Protein AF-A0A1L0BST0-F1 (afdb_monomer_lite)

Organism: NCBI:txid45354

InterPro domains:
  IPR001841 Zinc finger, RING-type [PF13639] (68-120)
  IPR001841 Zinc finger, RING-type [PS50089] (69-120)
  IPR013083 Zinc finger, RING/FYVE/PHD-type [G3DSA:3.30.40.10] (34-126)
  IPR051834 RING finger E3 ubiquitin-protein ligase [PTHR45931] (41-125)

Radius of gyration: 24.56 Å; chains: 1; bounding box: 51×42×92 Å

Sequence (153 aa):
MDGQSITGREIFNRALLLLRGDEGSEEVRELLAHLESLDPTAAEGGVSDEFLESLERVDVSSLPANADCAICTNKFVDNEYPLLVKLPCHVQVSLKKAHVFDMDCIAPWLKMHPTCPMCRFNVNEAEKIRLQKLQEELGLSDDEAEEGWDVYG

pLDDT: mean 80.15, std 13.09, range [41.66, 95.0]

Secondary structure (DSSP, 8-state):
-------HHHHHHHHHHHHTSTTS-HHHHHHHHHHHHS-TT----PPPHHHHHHSEEE-GGGS-TT-B-TTT--BGGG-SS--EEEESGGGSTT----EEEEHHHHHHHHHH-SB-TTT--BGGGHHHHHHHHHHHHTT--TTSTTSSSGGG-

Foldseek 3Di:
DDPDDDDPVNVVVVVVVVCCDPPHDPVSVVVVVVVVVPDPLPQPDQDDPVVLVVFDWDDPVVDDQQDAAPQPRHGQVVDPDFTKGWQLPCLDPVDNDTDMHGSVRCNVVSRRACADPPPRDRSVCSVVSVVVVVCVVVVDDPPPPPPPPPPPD

Structure (mmCIF, N/CA/C/O backbone):
data_AF-A0A1L0BST0-F1
#
_entry.id   AF-A0A1L0BST0-F1
#
loop_
_atom_site.group_PDB
_atom_site.id
_atom_site.type_symbol
_atom_site.label_atom_id
_atom_site.label_alt_id
_atom_site.label_comp_id
_atom_site.label_asym_id
_atom_site.label_entity_id
_atom_site.label_seq_id
_atom_site.pdbx_PDB_ins_code
_atom_site.Cartn_x
_atom_site.Cartn_y
_atom_site.Cartn_z
_atom_site.occupancy
_atom_site.B_iso_or_equiv
_atom_site.auth_seq_id
_atom_site.auth_comp_id
_atom_site.auth_asym_id
_atom_site.auth_atom_id
_atom_site.pdbx_PDB_model_num
ATOM 1 N N . MET A 1 1 ? 19.063 11.588 -43.368 1.00 41.66 1 MET A N 1
ATOM 2 C CA . MET A 1 1 ? 19.703 12.406 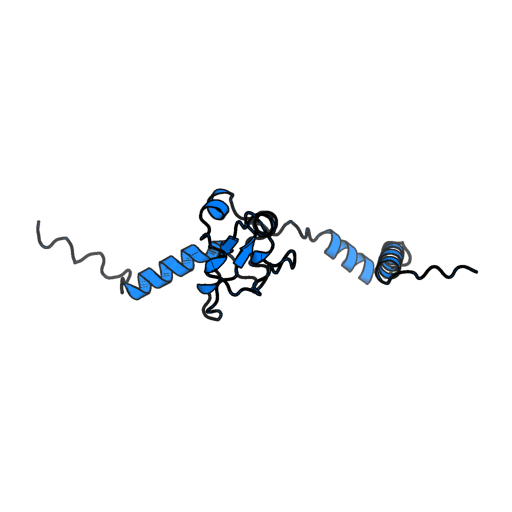-42.316 1.00 41.66 1 MET A CA 1
ATOM 3 C C . MET A 1 1 ? 18.868 12.164 -41.085 1.00 41.66 1 MET A C 1
ATOM 5 O O . MET A 1 1 ? 17.789 12.730 -40.970 1.00 41.66 1 MET A O 1
ATOM 9 N N . ASP A 1 2 ? 19.292 11.203 -40.276 1.00 44.47 2 ASP A N 1
ATOM 10 C CA . ASP A 1 2 ? 18.435 10.595 -39.265 1.00 44.47 2 ASP A CA 1
ATOM 11 C C . ASP A 1 2 ? 18.515 11.433 -37.990 1.00 44.47 2 ASP A C 1
ATOM 13 O O . ASP A 1 2 ? 19.518 11.431 -37.280 1.00 44.47 2 ASP A O 1
ATOM 17 N N . GLY A 1 3 ? 17.476 12.233 -37.751 1.00 54.50 3 GLY A N 1
ATOM 18 C CA . GLY A 1 3 ? 17.338 13.029 -36.539 1.00 54.50 3 GLY A CA 1
ATOM 19 C C . GLY A 1 3 ? 16.961 12.125 -35.374 1.00 54.50 3 GLY A C 1
ATOM 20 O O . GLY A 1 3 ? 15.783 11.839 -35.175 1.00 54.50 3 GLY A O 1
ATOM 21 N N . GLN A 1 4 ? 17.948 11.660 -34.610 1.00 62.16 4 GLN A N 1
ATOM 22 C CA . GLN A 1 4 ? 17.688 10.977 -33.345 1.00 62.16 4 GLN A CA 1
ATOM 23 C C . GLN A 1 4 ? 17.035 11.963 -32.372 1.00 62.16 4 GLN A C 1
ATOM 25 O O . GLN A 1 4 ? 17.661 12.921 -31.918 1.00 62.16 4 GLN A O 1
ATOM 30 N N . SER A 1 5 ? 15.754 11.741 -32.075 1.00 61.44 5 SER A N 1
ATOM 31 C CA . SER A 1 5 ? 15.022 12.488 -31.057 1.00 61.44 5 SER A CA 1
ATOM 32 C C . SER A 1 5 ? 15.579 12.123 -29.683 1.00 61.44 5 SER A C 1
ATOM 34 O O . SER A 1 5 ? 15.283 11.052 -29.154 1.00 61.44 5 SER A O 1
ATOM 36 N N . ILE A 1 6 ? 16.405 13.000 -29.121 1.00 68.94 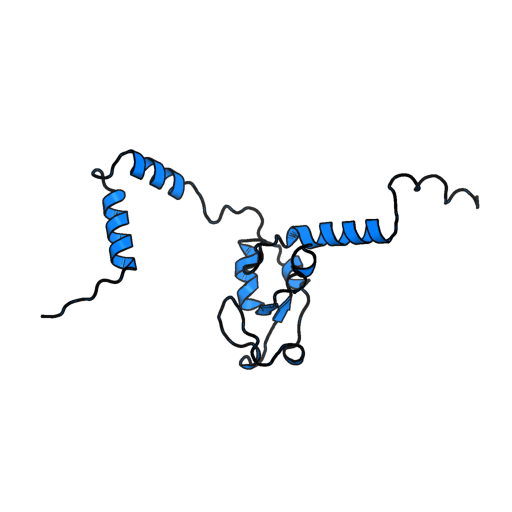6 ILE A N 1
ATOM 37 C CA . ILE A 1 6 ? 16.915 12.848 -27.760 1.00 68.94 6 ILE A CA 1
ATOM 38 C C . ILE A 1 6 ? 15.742 13.065 -26.800 1.00 68.94 6 ILE A C 1
ATOM 40 O O . ILE A 1 6 ? 15.044 14.079 -26.857 1.00 68.94 6 ILE A O 1
ATOM 44 N N . THR A 1 7 ? 15.505 12.095 -25.931 1.00 80.62 7 THR A N 1
ATOM 45 C CA . THR A 1 7 ? 14.440 12.141 -24.929 1.00 80.62 7 THR A CA 1
ATOM 46 C C . THR A 1 7 ? 14.799 13.116 -23.805 1.00 80.62 7 THR A C 1
ATOM 48 O O . THR A 1 7 ? 15.971 13.315 -23.480 1.00 80.62 7 THR A O 1
ATOM 51 N N . GLY A 1 8 ? 13.799 13.707 -23.141 1.00 78.19 8 GLY A N 1
ATOM 52 C CA . GLY A 1 8 ? 14.039 14.635 -22.022 1.00 78.19 8 GLY A CA 1
ATOM 53 C C . GLY A 1 8 ? 14.895 14.033 -20.897 1.00 78.19 8 GLY A C 1
ATOM 54 O O . GLY A 1 8 ? 15.694 14.735 -20.281 1.00 78.19 8 GLY A O 1
ATOM 55 N N . ARG A 1 9 ? 14.813 12.711 -20.693 1.00 81.75 9 ARG A N 1
ATOM 56 C CA . ARG A 1 9 ? 15.644 11.965 -19.736 1.00 81.75 9 ARG A CA 1
ATOM 57 C C . ARG A 1 9 ? 17.125 11.956 -20.126 1.00 81.75 9 ARG A C 1
ATOM 59 O O . ARG A 1 9 ? 17.986 12.067 -19.261 1.00 81.75 9 ARG A O 1
ATOM 66 N N . GLU A 1 10 ? 17.440 11.834 -21.411 1.00 81.44 10 GLU A N 1
ATOM 67 C CA . GLU A 1 10 ? 18.825 11.845 -21.900 1.00 81.44 10 GLU A CA 1
ATOM 68 C C . GLU A 1 10 ? 19.445 13.239 -21.823 1.00 81.44 10 GLU A C 1
ATOM 70 O O . GLU A 1 10 ? 20.623 13.368 -21.491 1.00 81.44 10 GLU A O 1
ATOM 75 N N . ILE A 1 11 ? 18.645 14.279 -22.076 1.00 84.06 11 ILE A N 1
ATOM 76 C CA . ILE A 1 11 ? 19.060 15.675 -21.889 1.00 84.06 11 ILE A CA 1
ATOM 77 C C . ILE A 1 11 ? 19.375 15.923 -20.414 1.00 84.06 11 ILE A C 1
ATOM 79 O O . ILE A 1 11 ? 20.439 16.449 -20.093 1.00 84.06 11 ILE A O 1
ATOM 83 N N . PHE A 1 12 ? 18.488 15.483 -19.520 1.00 80.25 12 PHE A N 1
ATOM 84 C CA . PHE A 1 12 ? 18.672 15.627 -18.081 1.00 80.25 12 PHE A CA 1
ATOM 85 C C . PHE A 1 12 ? 19.927 14.900 -17.580 1.00 80.25 12 PHE A C 1
ATOM 87 O O . PHE A 1 12 ? 20.753 15.506 -16.906 1.00 80.25 12 PHE A O 1
ATOM 94 N N . ASN A 1 13 ? 20.131 13.638 -17.970 1.00 78.38 13 ASN A N 1
ATOM 95 C CA . ASN A 1 13 ? 21.321 12.878 -17.570 1.00 78.38 13 ASN A CA 1
ATOM 96 C C . ASN A 1 13 ? 22.620 13.509 -18.090 1.00 78.38 13 ASN A C 1
ATOM 98 O O . ASN A 1 13 ? 23.618 13.548 -17.374 1.00 78.38 13 ASN A O 1
ATOM 102 N N . ARG A 1 14 ? 22.615 14.040 -19.319 1.00 79.81 14 ARG A N 1
ATOM 103 C CA . ARG A 1 14 ? 23.763 14.778 -19.863 1.00 79.81 14 ARG A CA 1
ATOM 104 C C . ARG A 1 14 ? 24.036 16.067 -19.095 1.00 79.81 14 ARG A C 1
ATOM 106 O O . ARG A 1 14 ? 25.194 16.345 -18.802 1.00 79.81 14 ARG A O 1
ATOM 113 N N . ALA A 1 15 ? 22.996 16.822 -18.746 1.00 78.94 15 ALA A N 1
ATOM 114 C CA . ALA A 1 15 ? 23.133 18.019 -17.922 1.00 78.94 15 ALA A CA 1
ATOM 115 C C . ALA A 1 15 ? 23.707 17.678 -16.538 1.00 78.94 15 ALA A C 1
ATOM 117 O O . ALA A 1 15 ? 24.625 18.349 -16.080 1.00 78.94 15 ALA A O 1
ATOM 118 N N . LEU A 1 16 ? 23.250 16.586 -15.918 1.00 75.56 16 LEU A N 1
ATOM 119 C CA . LEU A 1 16 ? 23.769 16.121 -14.630 1.00 75.56 16 LEU A CA 1
ATOM 120 C C . LEU A 1 16 ? 25.268 15.779 -14.692 1.00 75.56 16 LEU A C 1
ATOM 122 O O . LEU A 1 16 ? 26.022 16.127 -13.788 1.00 75.56 16 LEU A O 1
ATOM 126 N N . LEU A 1 17 ? 25.711 15.132 -15.776 1.00 74.75 17 LEU A N 1
ATOM 127 C CA . LEU A 1 17 ? 27.123 14.799 -15.994 1.00 74.75 17 LEU A CA 1
ATOM 128 C C . LEU A 1 17 ? 28.003 16.043 -16.170 1.00 74.75 17 LEU A C 1
ATOM 130 O O . LEU A 1 17 ? 29.137 16.045 -15.699 1.00 74.75 17 LEU A O 1
ATOM 134 N N . LEU A 1 18 ? 27.487 17.094 -16.815 1.00 74.75 18 LEU A N 1
ATOM 135 C CA . LEU A 1 18 ? 28.196 18.369 -16.957 1.00 74.75 18 LEU A CA 1
ATOM 136 C C . LEU A 1 18 ? 28.315 19.102 -15.614 1.00 74.75 18 LEU A C 1
ATOM 138 O O . LEU A 1 18 ? 29.380 19.619 -15.299 1.00 74.75 18 LEU A O 1
ATOM 142 N N . LEU A 1 19 ? 27.256 19.087 -14.799 1.00 72.19 19 LEU A N 1
ATOM 143 C CA . LEU A 1 19 ? 27.238 19.721 -13.474 1.00 72.19 19 LEU A CA 1
ATOM 144 C C . LEU A 1 19 ? 28.120 19.002 -12.440 1.00 72.19 19 LEU A C 1
ATOM 146 O O . LEU A 1 19 ? 28.587 19.630 -11.495 1.00 72.19 19 LEU A O 1
ATOM 150 N N . ARG A 1 20 ? 28.368 17.700 -12.624 1.00 69.62 20 ARG A N 1
ATOM 151 C CA . ARG A 1 20 ? 29.322 16.917 -11.822 1.00 69.62 20 ARG A CA 1
ATOM 152 C C . ARG A 1 20 ? 30.788 17.229 -12.176 1.00 69.62 20 ARG A C 1
ATOM 154 O O . ARG A 1 20 ? 31.681 16.917 -11.390 1.00 69.62 20 ARG A O 1
ATOM 161 N N . GLY A 1 21 ? 31.045 17.801 -13.355 1.00 69.56 21 GLY A N 1
ATOM 162 C CA . GLY A 1 21 ? 32.375 18.223 -13.797 1.00 69.56 21 GLY A CA 1
ATOM 163 C C . GLY A 1 21 ? 32.876 19.489 -13.089 1.00 69.56 21 GLY A C 1
ATOM 164 O O . GLY A 1 21 ? 32.130 20.179 -12.402 1.00 69.56 21 GLY A O 1
ATOM 165 N N . ASP A 1 22 ? 34.156 19.814 -13.282 1.00 60.72 22 ASP A N 1
ATOM 166 C CA . ASP A 1 22 ? 34.836 20.927 -12.595 1.00 60.72 22 ASP A CA 1
ATOM 167 C C . ASP A 1 22 ? 34.370 22.331 -13.040 1.00 60.72 22 ASP A C 1
ATOM 169 O O . ASP A 1 22 ? 34.742 23.332 -12.441 1.00 60.72 22 ASP A O 1
ATOM 173 N N . GLU A 1 23 ? 33.523 22.405 -14.071 1.00 65.75 23 GLU A N 1
ATOM 174 C CA . GLU A 1 23 ? 32.979 23.653 -14.630 1.00 65.75 23 GLU A CA 1
ATOM 175 C C . GLU A 1 23 ? 31.592 24.023 -14.063 1.00 65.75 23 GLU A C 1
ATOM 177 O O . GLU A 1 23 ? 30.999 25.027 -14.459 1.00 65.75 23 GLU A O 1
ATOM 182 N N . GLY A 1 24 ? 31.050 23.212 -13.146 1.00 63.44 24 GLY A N 1
ATOM 183 C CA . GLY A 1 24 ? 29.819 23.515 -12.413 1.00 63.44 24 GLY A CA 1
ATOM 184 C C . GLY A 1 24 ? 30.051 24.540 -11.298 1.00 63.44 24 GLY A C 1
ATOM 185 O O . GLY A 1 24 ? 31.111 24.547 -10.671 1.00 63.44 24 GLY A O 1
ATOM 186 N N . SER A 1 25 ? 29.060 25.399 -11.028 1.00 79.12 25 SER A N 1
ATOM 187 C CA . SER A 1 25 ? 29.166 26.374 -9.935 1.00 79.12 25 SER A CA 1
ATOM 188 C C . SER A 1 25 ? 29.267 25.667 -8.575 1.00 79.12 25 SER A C 1
ATOM 190 O O . SER A 1 25 ? 28.711 24.580 -8.381 1.00 79.12 25 SER A O 1
ATOM 192 N N . GLU A 1 26 ? 30.022 26.259 -7.649 1.00 79.81 26 GLU A N 1
ATOM 193 C CA . GLU A 1 26 ? 30.330 25.681 -6.333 1.00 79.81 26 GLU A CA 1
ATOM 194 C C . GLU A 1 26 ? 29.052 25.329 -5.558 1.00 79.81 26 GLU A C 1
ATOM 196 O O . GLU A 1 26 ? 28.948 24.257 -4.965 1.00 79.81 26 GLU A O 1
ATOM 201 N N . GLU A 1 27 ? 28.028 26.170 -5.689 1.00 79.88 27 GLU A N 1
ATOM 202 C CA . GLU A 1 27 ? 26.719 26.015 -5.059 1.00 79.88 27 GLU A CA 1
ATOM 203 C C . GLU A 1 27 ? 25.977 24.770 -5.571 1.00 79.88 27 GLU A C 1
ATOM 205 O O . GLU A 1 27 ? 25.296 24.076 -4.815 1.00 79.88 27 GLU A O 1
ATOM 210 N N . VAL A 1 28 ? 26.119 24.447 -6.861 1.00 81.75 28 VAL A N 1
ATOM 211 C CA . VAL A 1 28 ? 25.499 23.253 -7.455 1.00 81.75 28 VAL A CA 1
ATOM 212 C C . VAL A 1 28 ? 26.240 21.987 -7.030 1.00 81.75 28 VAL A C 1
ATOM 214 O O . VAL A 1 28 ? 25.609 20.952 -6.819 1.00 81.75 28 VAL A O 1
ATOM 217 N N . ARG A 1 29 ? 27.564 22.061 -6.857 1.00 78.12 29 ARG A N 1
ATOM 218 C CA . ARG A 1 29 ? 28.380 20.939 -6.368 1.00 78.12 29 ARG A CA 1
ATOM 219 C C . ARG A 1 29 ? 28.068 20.620 -4.910 1.00 78.12 29 ARG A C 1
ATOM 221 O O . ARG A 1 29 ? 27.935 19.446 -4.572 1.00 78.12 29 ARG A O 1
ATOM 228 N N . GLU A 1 30 ? 27.901 21.643 -4.076 1.00 83.06 30 GLU A N 1
ATOM 229 C CA . GLU A 1 30 ? 27.474 21.486 -2.684 1.00 83.06 30 GLU A CA 1
ATOM 230 C C . GLU A 1 30 ? 26.074 20.860 -2.600 1.00 83.06 30 GLU A C 1
ATOM 232 O O . GLU A 1 30 ? 25.868 19.891 -1.868 1.00 83.06 30 GLU A O 1
ATOM 237 N N . LEU A 1 31 ? 25.131 21.330 -3.427 1.00 82.31 31 LEU A N 1
ATOM 238 C CA . LEU A 1 31 ? 23.790 20.749 -3.516 1.00 82.31 31 LEU A CA 1
ATOM 239 C C . LEU A 1 31 ? 23.824 19.278 -3.969 1.00 82.31 31 LEU A C 1
ATOM 241 O O . LEU A 1 31 ? 23.137 18.440 -3.389 1.00 82.31 31 LEU A O 1
ATOM 245 N N . LEU A 1 32 ? 24.620 18.950 -4.993 1.00 81.44 32 LEU A N 1
ATOM 246 C CA . LEU A 1 32 ? 24.778 17.580 -5.491 1.00 81.44 32 LEU A CA 1
ATOM 247 C C . LEU A 1 32 ? 25.393 16.663 -4.431 1.00 81.44 32 LEU A C 1
ATOM 249 O O . LEU A 1 32 ? 24.880 15.569 -4.217 1.00 81.44 32 LEU A O 1
ATOM 253 N N . ALA A 1 33 ? 26.432 17.114 -3.726 1.00 81.69 33 ALA A N 1
ATOM 254 C CA . ALA A 1 33 ? 27.034 16.362 -2.628 1.00 81.69 33 ALA A CA 1
ATOM 255 C C . ALA A 1 33 ? 26.034 16.125 -1.486 1.00 81.69 33 ALA A C 1
ATOM 257 O O . ALA A 1 33 ? 25.980 15.029 -0.929 1.00 81.69 33 ALA A O 1
ATOM 258 N N . HIS A 1 34 ? 25.196 17.119 -1.175 1.00 82.25 34 HIS A N 1
ATOM 259 C CA . HIS A 1 34 ? 24.135 16.964 -0.187 1.00 82.25 34 HIS A CA 1
ATOM 260 C C . HIS A 1 34 ? 23.098 15.925 -0.636 1.00 82.25 34 HIS A C 1
ATOM 262 O O . HIS A 1 34 ? 22.788 15.012 0.123 1.00 82.25 34 HIS A O 1
ATOM 268 N N . LEU A 1 35 ? 22.620 15.990 -1.882 1.00 78.31 35 LEU A N 1
ATOM 269 C CA . LEU A 1 35 ? 21.669 15.020 -2.438 1.00 78.31 35 LEU A CA 1
ATOM 270 C C . LEU A 1 35 ? 22.244 13.599 -2.551 1.00 78.31 35 LEU A C 1
ATOM 272 O O . LEU A 1 35 ? 21.508 12.645 -2.342 1.00 78.31 35 LEU A O 1
ATOM 276 N N . GLU A 1 36 ? 23.533 13.445 -2.862 1.00 77.94 36 GLU A N 1
ATOM 277 C CA . GLU A 1 36 ? 24.217 12.143 -2.891 1.00 77.94 36 GLU A CA 1
ATOM 278 C C . GLU A 1 36 ? 24.432 11.568 -1.484 1.00 77.94 36 GLU A C 1
ATOM 280 O O . GLU A 1 36 ? 24.486 10.351 -1.321 1.00 77.94 36 GLU A O 1
ATOM 285 N N . SER A 1 37 ? 24.534 12.430 -0.466 1.00 74.75 37 SER A N 1
ATOM 286 C CA . SER A 1 37 ? 24.596 12.016 0.942 1.00 74.75 37 SER A CA 1
ATOM 287 C C . SER A 1 37 ? 23.234 11.631 1.523 1.00 74.75 37 SER A C 1
ATOM 289 O O . SER A 1 37 ? 23.174 10.906 2.516 1.00 74.75 37 SER A O 1
ATOM 291 N N . LEU A 1 38 ? 22.142 12.097 0.908 1.00 70.88 38 LEU A N 1
ATOM 292 C CA . LEU A 1 38 ? 20.807 11.614 1.222 1.00 70.88 38 LEU A CA 1
ATOM 293 C C . LEU A 1 38 ? 20.675 10.219 0.625 1.00 70.88 38 LEU A C 1
ATOM 295 O O . LEU A 1 38 ? 20.523 10.060 -0.581 1.00 70.88 38 LEU A O 1
ATOM 299 N N . ASP A 1 39 ? 20.714 9.205 1.476 1.00 58.16 39 ASP A N 1
ATOM 300 C CA . ASP A 1 39 ? 20.325 7.867 1.075 1.00 58.16 39 ASP A CA 1
ATOM 301 C C . ASP A 1 39 ? 18.785 7.827 0.961 1.00 58.16 39 ASP A C 1
ATOM 303 O O . ASP A 1 39 ? 18.093 7.883 1.982 1.00 58.16 39 ASP A O 1
ATOM 307 N N . PRO A 1 40 ? 18.203 7.739 -0.254 1.00 55.84 40 PRO A N 1
ATOM 308 C CA . PRO A 1 40 ? 16.752 7.648 -0.418 1.00 55.84 40 PRO A CA 1
ATOM 309 C C . PRO A 1 40 ? 16.175 6.354 0.181 1.00 55.84 40 PRO A C 1
ATOM 311 O O . PRO A 1 40 ? 14.959 6.246 0.342 1.00 55.84 40 PRO A O 1
ATOM 314 N N . THR A 1 41 ? 17.034 5.382 0.509 1.00 50.69 41 THR A N 1
ATOM 315 C CA . THR A 1 41 ? 16.692 4.123 1.179 1.00 50.69 41 THR A CA 1
ATOM 316 C C . THR A 1 41 ? 16.951 4.138 2.686 1.00 50.69 41 THR A C 1
ATOM 318 O O . THR A 1 41 ? 16.421 3.277 3.381 1.00 50.69 41 THR A O 1
ATOM 321 N N . ALA A 1 42 ? 17.623 5.163 3.229 1.00 52.66 42 ALA A N 1
ATOM 322 C CA . ALA A 1 42 ? 17.770 5.373 4.675 1.00 52.66 42 ALA A CA 1
ATOM 323 C C . ALA A 1 42 ? 16.486 5.891 5.346 1.00 52.66 42 ALA A C 1
ATOM 325 O O . ALA A 1 42 ? 16.521 6.396 6.468 1.00 52.66 42 ALA A O 1
ATOM 326 N N . ALA A 1 43 ? 15.334 5.760 4.682 1.00 54.81 43 ALA A N 1
ATOM 327 C CA . ALA A 1 43 ? 14.048 5.780 5.356 1.00 54.81 43 ALA A CA 1
ATOM 328 C C . ALA A 1 43 ? 13.986 4.560 6.289 1.00 54.81 43 ALA A C 1
ATOM 330 O O . ALA A 1 43 ? 13.513 3.487 5.922 1.00 54.81 43 ALA A O 1
ATOM 331 N N . GLU A 1 44 ? 14.532 4.730 7.491 1.00 58.59 44 GLU A N 1
ATOM 332 C CA . GLU A 1 44 ? 14.475 3.762 8.572 1.00 58.59 44 GLU A CA 1
ATOM 333 C C . GLU A 1 44 ? 13.025 3.309 8.787 1.00 58.59 44 GLU A C 1
ATOM 335 O O . GLU A 1 44 ? 12.121 4.122 8.994 1.00 58.59 44 GLU A O 1
ATOM 340 N N . GLY A 1 45 ? 12.806 1.994 8.758 1.00 66.12 45 GLY A N 1
ATOM 341 C CA . GLY A 1 45 ? 11.573 1.399 9.268 1.00 66.12 45 GLY A CA 1
ATOM 342 C C . GLY A 1 45 ? 10.644 0.806 8.223 1.00 66.12 45 GLY A C 1
ATOM 343 O O . GLY A 1 45 ? 9.436 0.979 8.335 1.00 66.12 45 GLY A O 1
ATOM 344 N N . GLY A 1 46 ? 11.174 0.061 7.252 1.00 77.88 46 GLY A N 1
ATOM 345 C CA . GLY A 1 46 ? 10.375 -0.933 6.540 1.00 77.88 46 GLY A CA 1
ATOM 346 C C . GLY A 1 46 ? 9.597 -1.845 7.497 1.00 77.88 46 GLY A C 1
ATOM 347 O O . GLY A 1 46 ? 9.890 -1.954 8.690 1.00 77.88 46 GLY A O 1
ATOM 348 N N . VAL A 1 47 ? 8.564 -2.479 6.972 1.00 87.06 47 VAL A N 1
ATOM 349 C CA . VAL A 1 47 ? 7.617 -3.258 7.765 1.00 87.06 47 VAL A CA 1
ATOM 350 C C . VAL A 1 47 ? 8.032 -4.730 7.801 1.00 87.06 47 VAL A C 1
ATOM 352 O O . VAL A 1 47 ? 8.569 -5.240 6.816 1.00 87.06 47 VAL A O 1
ATOM 355 N N . SER A 1 48 ? 7.809 -5.409 8.931 1.00 90.12 48 SER A N 1
ATOM 356 C CA . SER A 1 48 ? 8.166 -6.823 9.082 1.00 90.12 48 SER A CA 1
ATOM 357 C C . SER A 1 48 ? 7.253 -7.735 8.257 1.00 90.12 48 SER A C 1
ATOM 359 O O . SER A 1 48 ? 6.116 -7.374 7.934 1.00 90.12 48 SER A O 1
ATOM 361 N N . ASP A 1 49 ? 7.743 -8.928 7.915 1.00 89.88 49 ASP A N 1
ATOM 362 C CA . ASP A 1 49 ? 6.968 -9.895 7.131 1.00 89.88 49 ASP A CA 1
ATOM 363 C C . ASP A 1 49 ? 5.707 -10.346 7.893 1.00 89.88 49 ASP A C 1
ATOM 365 O O . ASP A 1 49 ? 4.643 -10.481 7.291 1.00 89.88 49 ASP A O 1
ATOM 369 N N . GLU A 1 50 ? 5.771 -10.446 9.224 1.00 91.12 50 GLU A N 1
ATOM 370 C CA . GLU A 1 50 ? 4.618 -10.781 10.071 1.00 91.12 50 GLU A CA 1
ATOM 371 C C . GLU A 1 50 ? 3.494 -9.746 9.947 1.00 91.12 50 GLU A C 1
ATOM 373 O O . GLU A 1 50 ? 2.311 -10.094 9.908 1.00 91.12 50 GLU A O 1
ATOM 378 N N . PHE A 1 51 ? 3.841 -8.459 9.853 1.00 90.38 51 PHE A N 1
ATOM 379 C CA . PHE A 1 51 ? 2.833 -7.427 9.644 1.00 90.38 51 PHE A CA 1
ATOM 380 C C . PHE A 1 51 ? 2.197 -7.555 8.258 1.00 90.38 51 PHE A C 1
ATOM 382 O O . PHE A 1 51 ? 0.974 -7.456 8.148 1.00 90.38 51 PHE A O 1
ATOM 389 N N . LEU A 1 52 ? 2.990 -7.808 7.208 1.00 91.75 52 LEU A N 1
ATOM 390 C CA . LEU A 1 52 ? 2.459 -8.019 5.855 1.00 91.75 52 LEU A CA 1
ATOM 391 C C . LEU A 1 52 ? 1.456 -9.178 5.823 1.00 91.75 52 LEU A C 1
ATOM 393 O O . LEU A 1 52 ? 0.404 -9.066 5.195 1.00 91.75 52 LEU A O 1
ATOM 397 N N . GLU A 1 53 ? 1.747 -10.264 6.536 1.00 91.25 53 GLU A N 1
ATOM 398 C CA . GLU A 1 53 ? 0.865 -11.429 6.643 1.00 91.25 53 GLU A CA 1
ATOM 399 C C . GLU A 1 53 ? -0.431 -11.143 7.414 1.00 91.25 53 GLU A C 1
ATOM 401 O O . GLU A 1 53 ? -1.468 -11.736 7.107 1.00 91.25 53 GLU A O 1
ATOM 406 N N . SER A 1 54 ? -0.392 -10.217 8.376 1.00 91.69 54 SER A N 1
ATOM 407 C CA . SER A 1 54 ? -1.553 -9.809 9.179 1.00 91.69 54 SER A CA 1
ATOM 408 C C . SER A 1 54 ? -2.515 -8.840 8.479 1.00 91.69 54 SER A C 1
ATOM 410 O O . SER A 1 54 ? -3.593 -8.560 9.008 1.00 91.69 54 SER A O 1
ATOM 412 N N . LEU A 1 55 ? -2.153 -8.318 7.300 1.00 91.81 55 LEU A N 1
ATOM 413 C CA . LEU A 1 55 ? -3.000 -7.389 6.550 1.00 91.81 55 LEU A CA 1
ATOM 414 C C . LEU A 1 55 ? -4.350 -8.021 6.168 1.00 91.81 55 LEU A C 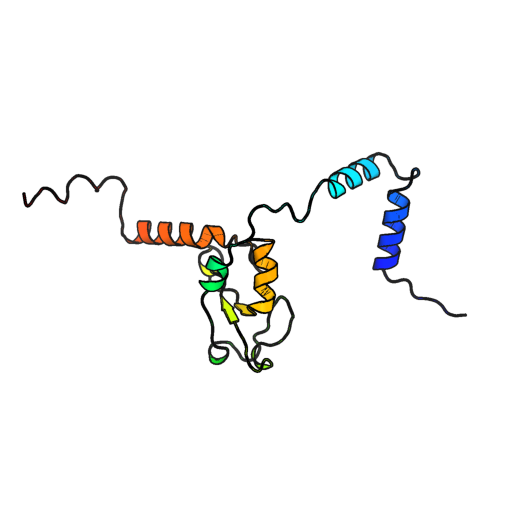1
ATOM 416 O O . LEU A 1 55 ? -4.446 -9.192 5.795 1.00 91.81 55 LEU A O 1
ATOM 420 N N . GLU A 1 56 ? -5.411 -7.210 6.207 1.00 91.69 56 GLU A N 1
ATOM 421 C CA . GLU A 1 56 ? -6.766 -7.650 5.859 1.00 91.69 56 GLU A CA 1
ATOM 422 C C . GLU A 1 56 ? -6.846 -8.017 4.369 1.00 91.69 56 GLU A C 1
ATOM 424 O O . GLU A 1 56 ? -6.626 -7.172 3.494 1.00 91.69 56 GLU A O 1
ATOM 429 N N . ARG A 1 57 ? -7.207 -9.273 4.084 1.00 93.56 57 ARG A N 1
ATOM 430 C CA . ARG A 1 57 ? -7.429 -9.778 2.723 1.00 93.56 57 ARG A CA 1
ATOM 431 C C . ARG A 1 57 ? -8.795 -9.362 2.190 1.00 93.56 57 ARG A C 1
ATOM 433 O O . ARG A 1 57 ? -9.757 -9.229 2.946 1.00 93.56 57 ARG A O 1
ATOM 440 N N . VAL A 1 58 ? -8.882 -9.176 0.876 1.00 91.69 58 VAL A N 1
ATOM 441 C CA . VAL A 1 58 ? -10.111 -8.730 0.213 1.00 91.69 58 VAL A CA 1
ATOM 442 C C . VAL A 1 58 ? -10.418 -9.577 -1.005 1.00 91.69 58 VAL A C 1
ATOM 444 O O . VAL A 1 58 ? -9.580 -9.733 -1.886 1.00 91.69 58 VAL A O 1
ATOM 447 N N . ASP A 1 59 ? -11.659 -10.040 -1.099 1.00 89.69 59 ASP A N 1
ATOM 448 C CA . ASP A 1 59 ? -12.147 -10.707 -2.298 1.00 89.69 59 ASP A CA 1
ATOM 449 C C . ASP A 1 59 ? -12.483 -9.694 -3.390 1.00 89.69 59 ASP A C 1
ATOM 451 O O . ASP A 1 59 ? -13.155 -8.688 -3.137 1.00 89.69 59 ASP A O 1
ATOM 455 N N . VAL A 1 60 ? -12.110 -10.001 -4.633 1.00 88.25 60 VAL A N 1
ATOM 456 C CA . VAL A 1 60 ? -12.393 -9.148 -5.804 1.00 88.25 60 VAL A CA 1
ATOM 457 C C . VAL A 1 60 ? -13.881 -8.884 -5.986 1.00 88.25 60 VAL A C 1
ATOM 459 O O . VAL A 1 60 ? -14.264 -7.785 -6.375 1.00 88.25 60 VAL A O 1
ATOM 462 N N . SER A 1 61 ? -14.730 -9.841 -5.614 1.00 86.19 61 SER A N 1
ATOM 463 C CA . SER A 1 61 ? -16.189 -9.712 -5.658 1.00 86.19 61 SER A CA 1
ATOM 464 C C . SER A 1 61 ? -16.735 -8.569 -4.795 1.00 86.19 61 SER A C 1
ATOM 466 O O . SER A 1 61 ? -17.843 -8.098 -5.038 1.00 86.19 61 SER A O 1
ATOM 468 N N . SER A 1 62 ? -15.986 -8.124 -3.780 1.00 87.44 62 SER A N 1
ATOM 469 C CA . SER A 1 62 ? -16.375 -7.001 -2.917 1.00 87.44 62 SER A CA 1
ATOM 470 C C . SER A 1 62 ? -15.981 -5.631 -3.482 1.00 87.44 62 SER A C 1
ATOM 472 O O . SER A 1 62 ? -16.437 -4.600 -2.981 1.00 87.44 62 SER A O 1
ATOM 474 N N . LEU A 1 63 ? -15.137 -5.601 -4.519 1.00 85.94 63 LEU A N 1
ATOM 475 C CA . LEU A 1 63 ? -14.671 -4.379 -5.161 1.00 85.94 63 LEU A CA 1
ATOM 476 C C . LEU A 1 63 ? -15.510 -4.030 -6.398 1.00 85.94 63 LEU A C 1
ATOM 478 O O . LEU A 1 63 ? -16.102 -4.900 -7.037 1.00 85.94 63 LEU A O 1
ATOM 482 N N . PRO A 1 64 ? -15.557 -2.741 -6.781 1.00 86.00 64 PRO A N 1
ATOM 483 C CA . PRO A 1 64 ? -16.164 -2.351 -8.043 1.00 86.00 64 PRO A CA 1
ATOM 484 C C . PRO A 1 64 ? -15.390 -2.960 -9.219 1.00 86.00 64 PRO A C 1
ATOM 486 O O . PRO A 1 64 ? -14.166 -3.047 -9.189 1.00 86.00 64 PRO A O 1
ATOM 489 N N . ALA A 1 65 ? -16.097 -3.294 -10.301 1.00 83.31 65 ALA A N 1
ATOM 490 C CA . ALA A 1 65 ? -15.516 -3.940 -11.485 1.00 83.31 65 ALA A CA 1
ATOM 491 C C . ALA A 1 65 ? -14.405 -3.128 -12.186 1.00 83.31 65 ALA A C 1
ATOM 493 O O . ALA A 1 65 ? -13.662 -3.666 -13.000 1.00 83.31 65 ALA A O 1
ATOM 494 N N . ASN A 1 66 ? -14.293 -1.831 -11.885 1.00 86.75 66 ASN A N 1
ATOM 495 C CA . ASN A 1 66 ? -13.248 -0.949 -12.404 1.00 86.75 66 ASN A CA 1
ATOM 496 C C . ASN A 1 66 ? -12.170 -0.618 -11.357 1.00 86.75 66 ASN A C 1
ATOM 498 O O . ASN A 1 66 ? -11.524 0.417 -11.462 1.00 86.75 66 ASN A O 1
ATOM 502 N N . ALA A 1 67 ? -12.033 -1.432 -10.309 1.00 89.44 67 ALA A N 1
ATOM 503 C CA . ALA A 1 67 ? -10.957 -1.278 -9.343 1.00 89.44 67 ALA A CA 1
ATOM 504 C C . ALA A 1 67 ? -9.628 -1.773 -9.929 1.00 89.44 67 ALA A C 1
ATOM 506 O O . ALA A 1 67 ? -9.530 -2.887 -10.452 1.00 89.44 67 ALA A O 1
ATOM 507 N N . ASP A 1 68 ? -8.612 -0.935 -9.796 1.00 93.69 68 ASP A N 1
ATOM 508 C CA . ASP A 1 68 ? -7.263 -1.128 -10.296 1.00 93.69 68 ASP A CA 1
ATOM 509 C C . ASP A 1 68 ? -6.217 -0.921 -9.196 1.00 93.69 68 ASP A C 1
ATOM 511 O O . ASP A 1 68 ? -6.426 -0.217 -8.203 1.00 93.69 68 ASP A O 1
ATOM 515 N N . CYS A 1 69 ? -5.068 -1.573 -9.362 1.00 93.69 69 CYS A N 1
ATOM 516 C CA . CYS A 1 69 ? -3.939 -1.386 -8.468 1.00 93.69 69 CYS A CA 1
ATOM 517 C C . CYS A 1 69 ? -3.236 -0.066 -8.791 1.00 93.69 69 CYS A C 1
ATOM 519 O O . CYS A 1 69 ? -2.708 0.097 -9.885 1.00 93.69 69 CYS A O 1
ATOM 521 N N . ALA A 1 70 ? -3.113 0.844 -7.824 1.00 92.25 70 ALA A N 1
ATOM 522 C CA . ALA A 1 70 ? -2.439 2.126 -8.053 1.00 92.25 70 ALA A CA 1
ATOM 523 C C . ALA A 1 70 ? -0.917 2.017 -8.309 1.00 92.25 70 ALA A C 1
ATOM 525 O O . ALA A 1 70 ? -0.293 3.007 -8.679 1.00 92.25 70 ALA A O 1
ATOM 526 N N . ILE A 1 71 ? -0.315 0.837 -8.107 1.00 93.56 71 ILE A N 1
ATOM 527 C CA . ILE A 1 71 ? 1.118 0.595 -8.343 1.00 93.56 71 ILE A CA 1
ATOM 528 C C . ILE A 1 71 ? 1.353 0.100 -9.774 1.00 93.56 71 ILE A C 1
ATOM 530 O O . ILE A 1 71 ? 2.134 0.697 -10.508 1.00 93.56 71 ILE A O 1
ATOM 534 N N . CYS A 1 72 ? 0.680 -0.982 -10.182 1.00 94.00 72 CYS A N 1
ATOM 535 C CA . CYS A 1 72 ? 0.876 -1.588 -11.503 1.00 94.00 72 CYS A CA 1
ATOM 536 C C . CYS A 1 72 ? -0.169 -1.166 -12.544 1.00 94.00 72 CYS A C 1
ATOM 538 O O . CYS A 1 72 ? -0.029 -1.504 -13.715 1.00 94.00 72 CYS A O 1
ATOM 540 N N . THR A 1 73 ? -1.207 -0.425 -12.148 1.00 92.00 73 THR A N 1
ATOM 541 C CA . THR A 1 73 ? -2.320 0.063 -12.990 1.00 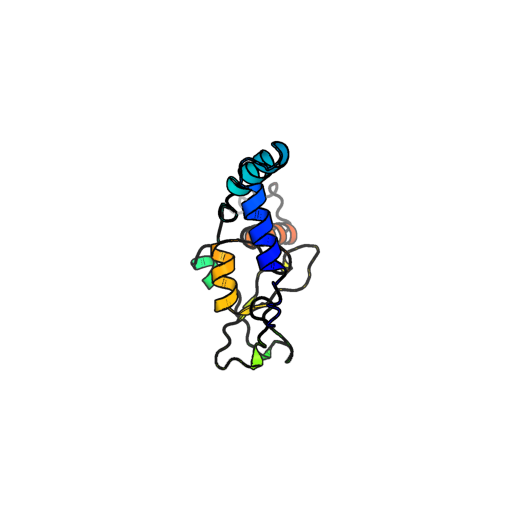92.00 73 THR A CA 1
ATOM 542 C C . THR A 1 73 ? -3.164 -1.025 -13.666 1.00 92.00 73 THR A C 1
ATOM 544 O O . THR A 1 73 ? -4.018 -0.727 -14.499 1.00 92.00 73 THR A O 1
ATOM 547 N N . ASN A 1 74 ? -2.975 -2.290 -13.284 1.00 91.75 74 ASN A N 1
ATOM 548 C CA . ASN A 1 74 ? -3.788 -3.405 -13.759 1.00 91.75 74 ASN A CA 1
ATOM 549 C C . ASN A 1 74 ? -5.086 -3.507 -12.955 1.00 91.75 74 ASN A C 1
ATOM 551 O O . ASN A 1 74 ? -5.107 -3.257 -11.745 1.00 91.75 74 ASN A O 1
ATOM 555 N N . LYS A 1 75 ? -6.168 -3.918 -13.620 1.00 92.81 75 LYS A N 1
ATOM 556 C CA . LYS A 1 75 ? -7.445 -4.174 -12.953 1.00 92.81 75 LYS A CA 1
ATOM 557 C C . LYS A 1 75 ? -7.372 -5.469 -12.163 1.00 92.81 75 LYS A C 1
ATOM 559 O O . LYS A 1 75 ? -6.833 -6.465 -12.637 1.00 92.81 75 LYS A O 1
ATOM 564 N N . PHE A 1 76 ? -7.992 -5.487 -10.990 1.00 91.38 76 PHE A N 1
ATOM 565 C CA . PHE A 1 76 ? -7.986 -6.685 -10.149 1.00 91.38 76 PHE A CA 1
ATOM 566 C C . PHE A 1 76 ? -8.800 -7.841 -10.738 1.00 91.38 76 PHE A C 1
ATOM 568 O O . PHE A 1 76 ? -8.488 -8.999 -10.487 1.00 91.38 76 PHE A O 1
ATOM 575 N N . VAL A 1 77 ? -9.826 -7.523 -11.532 1.00 88.94 77 VAL A N 1
ATOM 576 C CA . VAL A 1 77 ? -10.695 -8.512 -12.191 1.00 88.94 77 VAL A CA 1
ATOM 577 C C . VAL A 1 77 ? -10.002 -9.282 -13.316 1.00 88.94 77 VAL A C 1
ATOM 579 O O . VAL A 1 77 ? -10.482 -10.345 -13.691 1.00 88.94 77 VAL A O 1
ATOM 582 N N . ASP A 1 78 ? -8.895 -8.755 -13.847 1.00 88.56 78 ASP A N 1
ATOM 583 C CA . ASP A 1 78 ? -8.160 -9.375 -14.955 1.00 88.56 78 ASP A CA 1
ATOM 584 C C . ASP A 1 78 ? -7.150 -10.429 -14.457 1.00 88.56 78 ASP A C 1
ATOM 586 O O . ASP A 1 78 ? -6.595 -11.181 -15.256 1.00 88.56 78 ASP A O 1
ATOM 590 N N . ASN A 1 79 ? -6.901 -10.491 -13.144 1.00 84.88 79 ASN A N 1
ATOM 591 C CA . ASN A 1 79 ? -6.026 -11.485 -12.529 1.00 84.88 79 ASN A CA 1
ATOM 592 C C . ASN A 1 79 ? -6.820 -12.771 -12.225 1.00 84.88 79 ASN A C 1
ATOM 594 O O . ASN A 1 79 ? -7.926 -12.712 -11.693 1.00 84.88 79 ASN A O 1
ATOM 598 N N . GLU A 1 80 ? -6.249 -13.935 -12.549 1.00 84.50 80 GLU A N 1
ATOM 599 C CA . GLU A 1 80 ? -6.848 -15.252 -12.288 1.00 84.50 80 GLU A CA 1
ATOM 600 C C . GLU A 1 80 ? -6.826 -15.608 -10.789 1.00 84.50 80 GLU A C 1
ATOM 602 O O . GLU A 1 80 ? -7.775 -16.204 -10.281 1.00 84.50 80 GLU A O 1
ATOM 607 N N . TYR A 1 81 ? -5.780 -15.180 -10.065 1.00 85.62 81 TYR A N 1
ATOM 608 C CA . TYR A 1 81 ? -5.614 -15.395 -8.619 1.00 85.62 81 TYR A CA 1
ATOM 609 C C . TYR A 1 81 ? -5.219 -14.089 -7.901 1.00 85.62 81 TYR A C 1
ATOM 611 O O . TYR A 1 81 ? -4.089 -13.939 -7.435 1.00 85.62 81 TYR A O 1
ATOM 619 N N . PRO A 1 82 ? -6.139 -13.117 -7.813 1.00 86.00 82 PRO A N 1
ATOM 620 C CA . PRO A 1 82 ? -5.891 -11.814 -7.203 1.00 86.00 82 PRO A CA 1
ATOM 621 C C . PRO A 1 82 ? -5.725 -11.928 -5.682 1.00 86.00 82 PRO A C 1
ATOM 623 O O . PRO A 1 82 ? -6.678 -12.219 -4.959 1.00 86.00 82 PRO A O 1
ATOM 626 N N . LEU A 1 83 ? -4.521 -11.645 -5.181 1.00 92.25 83 LEU A N 1
ATOM 627 C CA . LEU A 1 83 ? -4.236 -11.554 -3.749 1.00 92.25 83 LEU A CA 1
ATOM 628 C C . LEU A 1 83 ? -4.294 -10.096 -3.302 1.00 92.25 83 LEU A C 1
ATOM 630 O O . LEU A 1 83 ? -3.290 -9.391 -3.293 1.00 92.25 83 LEU A O 1
ATOM 634 N N . LEU A 1 84 ? -5.485 -9.632 -2.931 1.00 94.00 84 LEU A N 1
ATOM 635 C CA . LEU A 1 84 ? -5.680 -8.235 -2.552 1.00 94.00 84 LEU A CA 1
ATOM 636 C C . LEU A 1 84 ? -5.594 -8.028 -1.047 1.00 94.00 84 LEU A C 1
ATOM 638 O O . LEU A 1 84 ? -6.164 -8.793 -0.266 1.00 94.00 84 LEU A O 1
ATOM 642 N N . VAL A 1 85 ? -4.952 -6.931 -0.656 1.00 94.12 85 VAL A N 1
ATOM 643 C CA . VAL A 1 85 ? -4.821 -6.507 0.739 1.00 94.12 85 VAL A CA 1
ATOM 644 C C . VAL A 1 85 ? -5.273 -5.062 0.923 1.00 94.12 85 VAL A C 1
ATOM 646 O O . VAL A 1 85 ? -5.059 -4.205 0.060 1.00 94.12 85 VAL A O 1
ATOM 649 N N . LYS A 1 86 ? -5.903 -4.781 2.067 1.00 93.12 86 LYS A N 1
ATOM 650 C CA . LYS A 1 86 ? -6.232 -3.423 2.521 1.00 93.12 86 LYS A CA 1
ATOM 651 C C . LYS A 1 86 ? -5.181 -2.925 3.491 1.00 93.12 86 LYS A C 1
ATOM 653 O O . LYS A 1 86 ? -4.901 -3.565 4.500 1.00 93.12 86 LYS A O 1
ATOM 658 N N . LEU A 1 87 ? -4.690 -1.715 3.248 1.00 92.75 87 LEU A N 1
ATOM 659 C CA . LEU A 1 87 ? -3.902 -1.004 4.247 1.00 92.75 87 LEU A CA 1
ATOM 660 C C . LEU A 1 87 ? -4.817 -0.329 5.282 1.00 92.75 87 LEU A C 1
ATOM 662 O O . LEU A 1 87 ? -5.879 0.196 4.915 1.00 92.75 87 LEU A O 1
ATOM 666 N N . PRO A 1 88 ? -4.398 -0.248 6.561 1.00 90.56 88 PRO A N 1
ATOM 667 C CA . PRO A 1 88 ? -5.176 0.347 7.651 1.00 90.56 88 PRO A CA 1
ATOM 668 C C . PRO A 1 88 ? -5.199 1.891 7.608 1.00 90.56 88 PRO A C 1
ATOM 670 O O . PRO A 1 88 ? -5.154 2.569 8.628 1.00 90.56 88 PRO A O 1
ATOM 673 N N . CYS A 1 89 ? -5.299 2.485 6.416 1.00 89.50 89 CYS A N 1
ATOM 674 C CA . CYS A 1 89 ? -5.326 3.938 6.220 1.00 89.50 89 CYS A CA 1
ATOM 675 C C . CYS A 1 89 ? -6.615 4.600 6.728 1.00 89.50 89 CYS A C 1
ATOM 677 O O . CYS A 1 89 ? -6.633 5.801 6.963 1.00 89.50 89 CYS A O 1
ATOM 679 N N . HIS A 1 90 ? -7.692 3.830 6.903 1.00 83.31 90 HIS A N 1
ATOM 680 C CA . HIS A 1 90 ? -8.991 4.328 7.371 1.00 83.31 90 HIS A CA 1
ATOM 681 C C . HIS A 1 90 ? -8.963 4.831 8.825 1.00 83.31 90 HIS A C 1
ATOM 683 O O . HIS A 1 90 ? -9.915 5.449 9.293 1.00 83.31 90 HIS A O 1
ATOM 689 N N . VAL A 1 91 ? -7.891 4.526 9.560 1.00 80.56 91 VAL A N 1
ATOM 690 C CA . VAL A 1 91 ? -7.718 4.942 10.952 1.00 80.56 91 VAL A CA 1
ATOM 691 C C . VAL A 1 91 ? -7.409 6.446 11.043 1.00 80.56 91 VAL A C 1
ATOM 693 O O . VAL A 1 91 ? -7.690 7.072 12.069 1.00 80.56 91 VAL A O 1
ATOM 696 N N . GLN A 1 92 ? -6.917 7.048 9.954 1.00 74.69 92 GLN A N 1
ATOM 697 C CA . GLN A 1 92 ? -6.641 8.479 9.859 1.00 74.69 92 GLN A CA 1
ATOM 698 C C . GLN A 1 92 ? -7.919 9.323 9.958 1.00 74.69 92 GLN A C 1
ATOM 700 O O . GLN A 1 92 ? -8.906 9.062 9.277 1.00 74.69 92 GLN A O 1
ATOM 705 N N . VAL A 1 93 ? -7.865 10.407 10.736 1.00 65.69 93 VAL A N 1
ATOM 706 C CA . VAL A 1 93 ? -9.001 11.323 10.969 1.00 65.69 93 VAL A CA 1
ATOM 707 C C . VAL A 1 93 ? -9.547 11.919 9.663 1.00 65.69 93 VAL A C 1
ATOM 709 O O . VAL A 1 93 ? -10.752 12.095 9.506 1.00 65.69 93 VAL A O 1
ATOM 712 N N . SER A 1 94 ? -8.663 12.190 8.701 1.00 69.44 94 SER A N 1
ATOM 713 C CA . SER A 1 94 ? -9.013 12.857 7.442 1.00 69.44 94 SER A CA 1
ATOM 714 C C . SER A 1 94 ? -9.485 11.909 6.336 1.00 69.44 94 SER A C 1
ATOM 716 O O . SER A 1 94 ? -9.955 12.384 5.302 1.00 69.44 94 SER A O 1
ATOM 718 N N . LEU A 1 95 ? -9.341 10.587 6.499 1.00 70.06 95 LEU A N 1
ATOM 719 C CA . LEU A 1 95 ? -9.562 9.637 5.411 1.00 70.06 95 LEU A CA 1
ATOM 720 C C . LEU A 1 95 ? -10.433 8.456 5.842 1.00 70.06 95 LEU A C 1
ATOM 722 O O . LEU A 1 95 ? -10.015 7.574 6.580 1.00 70.06 95 LEU A O 1
ATOM 726 N N . LYS A 1 96 ? -11.644 8.393 5.283 1.00 71.12 96 LYS A N 1
ATOM 727 C CA . LYS A 1 96 ? -12.628 7.343 5.591 1.00 71.12 96 LYS A CA 1
ATOM 728 C C . LYS A 1 96 ? -12.434 6.046 4.789 1.00 71.12 96 LYS A C 1
ATOM 730 O O . LYS A 1 96 ? -13.085 5.046 5.076 1.00 71.12 96 LYS A O 1
ATOM 735 N N . LYS A 1 97 ? -11.592 6.048 3.750 1.00 80.75 97 LYS A N 1
ATOM 736 C CA . LYS A 1 97 ? -11.472 4.932 2.797 1.00 80.75 97 LYS A CA 1
ATOM 737 C C . LYS A 1 97 ? -10.165 4.162 2.997 1.00 80.75 97 LYS A C 1
ATOM 739 O O . LYS A 1 97 ? -9.095 4.759 3.051 1.00 80.75 97 LYS A O 1
ATOM 744 N N . ALA A 1 98 ? -10.259 2.834 3.052 1.00 84.81 98 ALA A N 1
ATOM 745 C CA . ALA A 1 98 ? -9.100 1.948 3.003 1.00 84.81 98 ALA A CA 1
ATOM 746 C C . ALA A 1 98 ? -8.546 1.855 1.571 1.00 84.81 98 ALA A C 1
ATOM 748 O O . ALA A 1 98 ? -9.311 1.767 0.604 1.00 84.81 98 ALA A O 1
ATOM 749 N N . HIS A 1 99 ? -7.220 1.866 1.438 1.00 92.12 99 HIS A N 1
ATOM 750 C CA . HIS A 1 99 ? -6.547 1.674 0.155 1.00 92.12 99 HIS A CA 1
ATOM 751 C C . HIS A 1 99 ? -6.269 0.193 -0.072 1.00 92.12 99 HIS A C 1
ATOM 753 O O . HIS A 1 99 ? -5.805 -0.488 0.841 1.00 92.12 99 HIS A O 1
ATOM 759 N N . VAL A 1 100 ? -6.561 -0.279 -1.283 1.00 93.75 100 VAL A N 1
ATOM 760 C CA . VAL A 1 100 ? -6.434 -1.684 -1.677 1.00 93.75 100 VAL A CA 1
ATOM 761 C C . VAL A 1 100 ? -5.339 -1.812 -2.721 1.00 93.75 100 VAL A C 1
ATOM 763 O O . VAL A 1 100 ? -5.276 -1.006 -3.650 1.00 93.75 100 VAL A O 1
ATOM 766 N N . PHE A 1 101 ? -4.500 -2.828 -2.570 1.00 95.00 101 PHE A N 1
ATOM 767 C CA . PHE A 1 101 ? -3.426 -3.142 -3.502 1.00 95.00 101 PHE A CA 1
ATOM 768 C C . PHE A 1 101 ? -3.325 -4.652 -3.696 1.00 95.00 101 PHE A C 1
ATOM 770 O O . PHE A 1 101 ? -3.828 -5.424 -2.882 1.00 95.00 101 PHE A O 1
ATOM 777 N N . ASP A 1 102 ? -2.646 -5.052 -4.766 1.00 94.25 102 ASP A N 1
ATOM 778 C CA . ASP A 1 102 ? -2.161 -6.420 -4.912 1.00 94.25 102 ASP A CA 1
ATOM 779 C C . ASP A 1 102 ? -0.980 -6.635 -3.951 1.00 94.25 102 ASP A C 1
ATOM 781 O O . ASP A 1 102 ? -0.107 -5.764 -3.842 1.00 94.25 102 ASP A O 1
ATOM 785 N N . MET A 1 103 ? -0.966 -7.769 -3.253 1.00 94.06 103 MET A N 1
ATOM 786 C CA . MET A 1 103 ? 0.068 -8.163 -2.300 1.00 94.06 103 MET A CA 1
ATOM 787 C C . MET A 1 103 ? 1.459 -8.131 -2.935 1.00 94.06 103 MET A C 1
ATOM 789 O O . MET A 1 103 ? 2.388 -7.566 -2.355 1.00 94.06 103 MET A O 1
ATOM 793 N N . ASP A 1 104 ? 1.580 -8.637 -4.162 1.00 93.19 104 ASP A N 1
ATOM 794 C CA . ASP A 1 104 ? 2.859 -8.694 -4.878 1.00 93.19 104 ASP A CA 1
ATOM 795 C C . ASP A 1 104 ? 3.375 -7.298 -5.248 1.00 93.19 104 ASP A C 1
ATOM 797 O O . ASP A 1 104 ? 4.580 -7.076 -5.380 1.00 93.19 104 ASP A O 1
ATOM 801 N N . CYS A 1 105 ? 2.468 -6.328 -5.381 1.00 94.38 105 CYS A N 1
ATOM 802 C CA . CYS A 1 105 ? 2.819 -4.946 -5.684 1.00 94.38 105 CYS A CA 1
ATOM 803 C C . CYS A 1 105 ? 3.175 -4.146 -4.425 1.00 94.38 105 CYS A C 1
ATOM 805 O O . CYS A 1 105 ? 4.110 -3.346 -4.451 1.00 94.38 105 CYS A O 1
ATOM 807 N N . ILE A 1 106 ? 2.425 -4.317 -3.331 1.00 94.69 106 ILE A N 1
ATOM 808 C CA . ILE A 1 106 ? 2.588 -3.493 -2.124 1.00 94.69 106 ILE A CA 1
ATOM 809 C C . ILE A 1 106 ? 3.660 -4.020 -1.168 1.00 94.69 106 ILE A C 1
ATOM 811 O O . ILE A 1 106 ? 4.286 -3.222 -0.471 1.00 94.69 106 ILE A O 1
ATOM 815 N N . ALA A 1 107 ? 3.920 -5.330 -1.141 1.00 93.50 107 ALA A N 1
ATOM 816 C CA . ALA A 1 107 ? 4.913 -5.909 -0.240 1.00 93.50 107 ALA A CA 1
ATOM 817 C C . ALA A 1 107 ? 6.337 -5.359 -0.475 1.00 93.50 107 ALA A C 1
ATOM 819 O O . ALA A 1 107 ? 6.954 -4.923 0.500 1.00 93.50 107 ALA A O 1
ATOM 820 N N . PRO A 1 108 ? 6.864 -5.268 -1.719 1.00 92.88 108 PRO A N 1
ATOM 821 C CA . PRO A 1 108 ? 8.182 -4.671 -1.957 1.00 92.88 108 PRO A CA 1
ATOM 822 C C . PRO A 1 108 ? 8.262 -3.215 -1.493 1.00 92.88 108 PRO A C 1
ATOM 824 O O . PRO A 1 108 ? 9.285 -2.788 -0.966 1.00 92.88 108 PRO A O 1
ATOM 827 N N . TRP A 1 109 ? 7.169 -2.462 -1.653 1.00 92.44 109 TRP A N 1
ATOM 828 C CA . TRP A 1 109 ? 7.087 -1.078 -1.199 1.00 92.44 109 TRP A CA 1
ATOM 829 C C . TRP A 1 109 ? 7.170 -0.981 0.326 1.00 92.44 109 TRP A C 1
ATOM 831 O O . TRP A 1 109 ? 8.002 -0.241 0.843 1.00 92.44 109 TRP A O 1
ATOM 841 N N . LEU A 1 110 ? 6.360 -1.762 1.049 1.00 92.44 110 LEU A N 1
ATOM 842 C CA . LEU A 1 110 ? 6.306 -1.719 2.513 1.00 92.44 110 LEU A CA 1
ATOM 843 C C . LEU A 1 110 ? 7.594 -2.198 3.191 1.00 92.44 110 LEU A C 1
ATOM 845 O O . LEU A 1 110 ? 7.917 -1.726 4.280 1.00 92.44 110 LEU A O 1
ATOM 849 N N . LYS A 1 111 ? 8.366 -3.071 2.534 1.00 90.12 111 LYS A N 1
ATOM 850 C CA . LYS A 1 111 ? 9.698 -3.483 3.007 1.00 90.12 111 LYS A CA 1
ATOM 851 C C . LYS A 1 111 ? 10.722 -2.350 3.001 1.00 90.12 111 LYS A C 1
ATOM 853 O O . LYS A 1 111 ? 11.662 -2.391 3.783 1.00 90.12 111 LYS A O 1
ATOM 858 N N . MET A 1 112 ? 10.548 -1.352 2.136 1.00 86.75 112 MET A N 1
ATOM 859 C CA . MET A 1 112 ? 11.431 -0.182 2.063 1.00 86.75 112 MET A CA 1
ATOM 860 C C . MET A 1 112 ? 10.836 1.036 2.773 1.00 86.75 112 MET A C 1
ATOM 862 O O . MET A 1 112 ? 11.566 1.855 3.319 1.00 86.75 112 MET A O 1
ATOM 866 N N . HIS A 1 113 ? 9.509 1.171 2.763 1.00 88.38 113 HIS A N 1
ATOM 867 C CA . HIS A 1 113 ? 8.812 2.355 3.246 1.00 88.38 113 HIS A CA 1
ATOM 868 C C . HIS A 1 113 ? 7.542 1.959 4.007 1.00 88.38 113 HIS A C 1
ATOM 870 O O .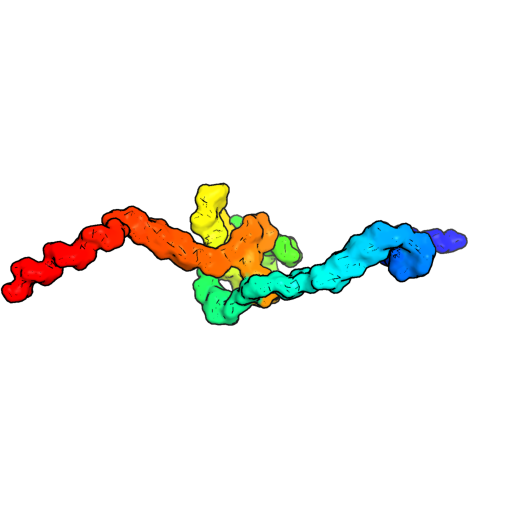 HIS A 1 113 ? 6.604 1.461 3.386 1.00 88.38 113 HIS A O 1
ATOM 876 N N . PRO A 1 114 ? 7.396 2.285 5.302 1.00 89.88 114 PRO A N 1
ATOM 877 C CA . PRO A 1 114 ? 6.195 1.948 6.069 1.00 89.88 114 PRO A CA 1
ATOM 878 C C . PRO A 1 114 ? 4.998 2.844 5.737 1.00 89.88 114 PRO A C 1
ATOM 880 O O . PRO A 1 114 ? 4.092 3.005 6.547 1.00 89.88 114 PRO A O 1
ATOM 883 N N . THR A 1 115 ? 4.981 3.487 4.572 1.00 90.88 115 THR A N 1
ATOM 884 C CA . THR A 1 115 ? 3.969 4.481 4.222 1.00 90.88 115 THR A CA 1
ATOM 885 C C . THR A 1 115 ? 3.091 4.012 3.075 1.00 90.88 115 THR A C 1
ATOM 887 O O . THR A 1 115 ? 3.554 3.377 2.132 1.00 90.88 115 THR A O 1
ATOM 890 N N . CYS A 1 116 ? 1.803 4.344 3.124 1.00 92.00 116 CYS A N 1
ATOM 891 C CA . CYS A 1 116 ? 0.888 4.058 2.024 1.00 92.00 116 CYS A CA 1
ATOM 892 C C . CYS A 1 116 ? 1.234 4.907 0.779 1.00 92.00 116 CYS A C 1
ATOM 894 O O . CYS A 1 116 ? 1.273 6.134 0.900 1.00 92.00 116 CYS A O 1
ATOM 896 N N . PRO A 1 117 ? 1.373 4.316 -0.428 1.00 91.69 117 PRO A N 1
ATOM 897 C CA . PRO A 1 117 ? 1.663 5.061 -1.661 1.00 91.69 117 PRO A CA 1
ATOM 898 C C . PRO A 1 117 ? 0.642 6.158 -2.001 1.00 91.69 117 PRO A C 1
ATOM 900 O O . PRO A 1 117 ? 0.973 7.134 -2.668 1.00 91.69 117 PRO A O 1
ATOM 903 N N . MET A 1 118 ? -0.603 6.007 -1.538 1.00 90.12 118 MET A N 1
ATOM 904 C CA . MET A 1 118 ? -1.715 6.896 -1.890 1.00 90.12 118 MET A CA 1
ATOM 905 C C . MET A 1 118 ? -1.893 8.058 -0.908 1.00 90.12 118 MET A C 1
ATOM 907 O O . MET A 1 118 ? -2.101 9.191 -1.330 1.00 90.12 118 MET A O 1
ATOM 911 N N . CYS A 1 119 ? -1.817 7.800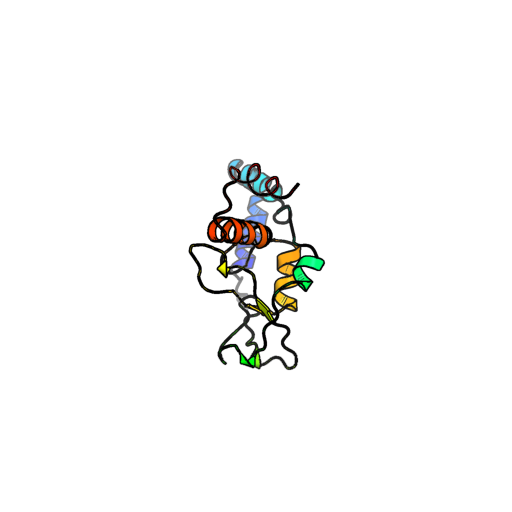 0.403 1.00 89.88 119 CYS A N 1
ATOM 912 C CA . CYS A 1 119 ? -2.059 8.824 1.433 1.00 89.88 119 CYS A CA 1
ATOM 913 C C . CYS A 1 119 ? -0.873 9.108 2.352 1.00 89.88 119 CYS A C 1
ATOM 915 O O . CYS A 1 119 ? -1.010 9.906 3.276 1.00 89.88 119 CYS A O 1
ATOM 917 N N . ARG A 1 120 ? 0.275 8.458 2.129 1.00 89.19 120 ARG A N 1
ATOM 918 C CA . ARG A 1 120 ? 1.505 8.603 2.926 1.00 89.19 120 ARG A CA 1
ATOM 919 C C . ARG A 1 120 ? 1.351 8.266 4.414 1.00 89.19 120 ARG A C 1
ATOM 921 O O . ARG A 1 120 ? 2.252 8.546 5.194 1.00 89.19 120 ARG A O 1
ATOM 928 N N . PHE A 1 121 ? 0.236 7.648 4.811 1.00 89.19 121 PHE A N 1
ATOM 929 C CA . PHE A 1 121 ? 0.023 7.182 6.178 1.00 89.19 121 PHE A CA 1
ATOM 930 C C . PHE A 1 121 ? 1.077 6.162 6.583 1.00 89.19 121 PHE A C 1
ATOM 932 O O . PHE A 1 121 ? 1.279 5.207 5.832 1.00 89.19 121 PHE A O 1
ATOM 939 N N . ASN A 1 122 ? 1.667 6.326 7.765 1.00 89.94 122 ASN A N 1
ATOM 940 C CA . ASN A 1 122 ? 2.573 5.346 8.341 1.00 89.94 122 ASN A CA 1
ATOM 941 C C . ASN A 1 122 ? 1.785 4.166 8.931 1.00 89.94 122 ASN A C 1
ATOM 943 O O . ASN A 1 122 ? 1.053 4.316 9.907 1.00 89.94 122 ASN A O 1
ATOM 947 N N . VAL A 1 123 ? 1.930 2.980 8.342 1.00 89.31 123 VAL A N 1
ATOM 948 C CA . VAL A 1 123 ? 1.166 1.791 8.739 1.00 89.31 123 VAL A CA 1
ATOM 949 C C . VAL A 1 123 ? 1.578 1.248 10.111 1.00 89.31 123 VAL A C 1
ATOM 951 O O . VAL A 1 123 ? 0.755 0.616 10.766 1.00 89.31 123 VAL A O 1
ATOM 954 N N . ASN A 1 124 ? 2.784 1.566 10.597 1.00 87.25 124 ASN A N 1
ATOM 955 C CA . ASN A 1 124 ? 3.237 1.186 11.942 1.00 87.25 124 ASN A CA 1
ATOM 956 C C . ASN A 1 124 ? 2.483 1.935 13.055 1.00 87.25 124 ASN A C 1
ATOM 958 O O . ASN A 1 124 ? 2.452 1.497 14.204 1.00 87.25 124 ASN A O 1
ATOM 962 N N . GLU A 1 125 ? 1.863 3.072 12.736 1.00 85.94 125 GLU A N 1
ATOM 963 C CA . GLU A 1 125 ? 1.067 3.852 13.689 1.00 85.94 125 GLU A CA 1
ATOM 964 C C . GLU A 1 125 ? -0.374 3.344 13.799 1.00 85.94 125 GLU A C 1
ATOM 966 O O . GLU A 1 125 ? -1.082 3.699 14.741 1.00 85.94 125 GLU A O 1
ATOM 971 N N . ALA A 1 126 ? -0.809 2.491 12.867 1.00 84.94 126 ALA A N 1
ATOM 972 C CA . ALA A 1 126 ? -2.186 2.019 12.789 1.00 84.94 126 ALA A CA 1
ATOM 973 C C . ALA A 1 126 ? -2.657 1.352 14.087 1.00 84.94 126 ALA A C 1
ATOM 975 O O . ALA A 1 126 ? -3.741 1.675 14.574 1.00 84.94 126 ALA A O 1
ATOM 976 N N . GLU A 1 127 ? -1.833 0.469 14.658 1.00 81.62 127 GLU A N 1
ATOM 977 C CA . GLU A 1 127 ? -2.180 -0.263 15.879 1.00 81.62 127 GLU A CA 1
ATOM 978 C C . GLU A 1 127 ? -2.271 0.671 17.088 1.00 81.62 127 GLU A C 1
ATOM 980 O O . GLU A 1 127 ? -3.241 0.622 17.840 1.00 81.62 127 GLU A O 1
ATOM 985 N N . LYS A 1 128 ? -1.321 1.604 17.228 1.00 83.75 128 LYS A N 1
ATOM 986 C CA . LYS A 1 128 ? -1.330 2.592 18.318 1.00 83.75 128 LYS A CA 1
ATOM 987 C C . LYS A 1 128 ? -2.594 3.445 18.287 1.00 83.75 128 LYS A C 1
ATOM 989 O O . LYS A 1 128 ? -3.244 3.614 19.313 1.00 83.75 128 LYS A O 1
ATOM 994 N N . ILE A 1 129 ? -2.966 3.948 17.109 1.00 84.62 129 ILE A N 1
ATOM 995 C CA . ILE A 1 129 ? -4.162 4.787 16.966 1.00 84.62 129 ILE A CA 1
ATOM 996 C C . ILE A 1 129 ? -5.432 3.960 17.201 1.00 84.62 129 ILE A C 1
ATOM 998 O O . ILE A 1 129 ? -6.395 4.459 17.781 1.00 84.62 129 ILE A O 1
ATOM 1002 N N . ARG A 1 130 ? -5.451 2.691 16.773 1.00 82.38 130 ARG A N 1
ATOM 1003 C CA . ARG A 1 130 ? -6.572 1.784 17.037 1.00 82.38 130 ARG A CA 1
ATOM 1004 C C . ARG A 1 130 ? -6.756 1.570 18.541 1.00 82.38 130 ARG A C 1
ATOM 1006 O O . ARG A 1 130 ? -7.861 1.773 19.029 1.00 82.38 130 ARG A O 1
ATOM 1013 N N . LEU A 1 131 ? -5.690 1.230 19.265 1.00 83.88 131 LEU A N 1
ATOM 1014 C CA . LEU A 1 131 ? -5.725 1.045 20.720 1.00 83.88 131 LEU A CA 1
ATOM 1015 C C . LEU A 1 131 ? -6.151 2.320 21.453 1.00 83.88 131 LEU A C 1
ATOM 1017 O O . LEU A 1 131 ? -6.999 2.252 22.336 1.00 83.88 131 LEU A O 1
ATOM 1021 N N . GLN A 1 132 ? -5.638 3.480 21.036 1.00 84.38 132 GLN A N 1
ATOM 1022 C CA . GLN A 1 132 ? -6.016 4.765 21.622 1.00 84.38 132 GLN A CA 1
ATOM 1023 C C . GLN A 1 132 ? -7.519 5.050 21.469 1.00 84.38 132 GLN A C 1
ATOM 1025 O O . GLN A 1 132 ? -8.162 5.456 22.433 1.00 84.38 132 GLN A O 1
ATOM 1030 N N . LYS A 1 133 ? -8.100 4.783 20.289 1.00 83.69 133 LYS A N 1
ATOM 1031 C CA . LYS A 1 133 ? -9.551 4.929 20.075 1.00 83.69 133 LYS A CA 1
ATOM 1032 C C . LYS A 1 133 ? -10.363 3.967 20.937 1.00 83.69 133 LYS A C 1
ATOM 1034 O O . LYS A 1 133 ? -11.369 4.380 21.497 1.00 83.69 133 LYS A O 1
ATOM 1039 N N . LEU A 1 134 ? -9.930 2.709 21.069 1.00 84.88 134 LEU A N 1
ATOM 1040 C CA . LEU A 1 134 ? -10.607 1.757 21.956 1.00 84.88 134 LEU A CA 1
ATOM 1041 C C . LEU A 1 134 ? -10.559 2.211 23.421 1.00 84.88 134 LEU A C 1
ATOM 1043 O O . LEU A 1 134 ? -11.562 2.095 24.115 1.00 84.88 134 LEU A O 1
ATOM 1047 N N . GLN A 1 135 ? -9.421 2.727 23.893 1.00 85.81 135 GLN A N 1
ATOM 1048 C CA . GLN A 1 135 ? -9.287 3.229 25.263 1.00 85.81 135 GLN A CA 1
ATOM 1049 C C . GLN A 1 135 ? -10.240 4.405 25.526 1.00 85.81 135 GLN A C 1
ATOM 1051 O O . GLN A 1 135 ? -10.923 4.421 26.548 1.00 85.81 135 GLN A O 1
ATOM 1056 N N . GLU A 1 136 ? -10.340 5.337 24.575 1.00 84.75 136 GLU A N 1
ATOM 1057 C CA . GLU A 1 136 ? -11.269 6.470 24.638 1.00 84.75 136 GLU A CA 1
ATOM 1058 C C . GLU A 1 136 ? -12.741 6.015 24.617 1.00 84.75 136 GLU A C 1
ATOM 1060 O O . GLU A 1 136 ? -13.540 6.478 25.428 1.00 84.75 136 GLU A O 1
ATOM 1065 N N . GLU A 1 137 ? -13.105 5.066 23.746 1.00 84.56 137 GLU A N 1
ATOM 1066 C CA . GLU A 1 137 ? -14.469 4.516 23.654 1.00 84.56 137 GLU A CA 1
ATOM 1067 C C . GLU A 1 137 ? -14.896 3.749 24.914 1.00 84.56 137 GLU A C 1
ATOM 1069 O O . GLU A 1 137 ? -16.068 3.785 25.292 1.00 84.56 137 GLU A O 1
ATOM 1074 N N . LEU A 1 138 ? -13.957 3.062 25.570 1.00 85.50 138 LEU A N 1
ATOM 1075 C CA . LEU A 1 138 ? -14.206 2.338 26.817 1.00 85.50 138 LEU A CA 1
ATOM 1076 C C . LEU A 1 138 ? -14.268 3.258 28.043 1.00 85.50 138 LEU A C 1
ATOM 1078 O O . LEU A 1 138 ? -14.606 2.782 29.125 1.00 85.50 138 LEU A O 1
ATOM 1082 N N . GLY A 1 139 ? -13.962 4.552 27.892 1.00 77.31 139 GLY A N 1
ATOM 1083 C CA . GLY A 1 139 ? -14.004 5.523 28.984 1.00 77.31 139 GLY A CA 1
ATOM 1084 C C . GLY A 1 139 ? -13.028 5.219 30.124 1.00 77.31 139 GLY A C 1
ATOM 1085 O O . GLY A 1 139 ? -13.225 5.722 31.223 1.00 77.31 139 GLY A O 1
ATOM 1086 N N . LEU A 1 140 ? -11.999 4.399 29.877 1.00 64.25 140 LEU A N 1
ATOM 1087 C CA . LEU A 1 140 ? -10.951 4.097 30.851 1.00 64.25 140 LEU A CA 1
ATOM 1088 C C . LEU A 1 140 ? -10.065 5.334 31.012 1.00 64.25 140 LEU A C 1
ATOM 1090 O O . LEU A 1 140 ? -9.185 5.587 30.186 1.00 64.25 140 LEU A O 1
ATOM 1094 N N . SER A 1 141 ? -10.306 6.110 32.066 1.00 57.94 141 SER A N 1
ATOM 1095 C CA . SER A 1 141 ? -9.306 7.040 32.579 1.00 57.94 141 SER A CA 1
ATOM 1096 C C . SER A 1 141 ? -8.209 6.239 33.286 1.00 57.94 141 SER A C 1
ATOM 1098 O O . SER A 1 141 ? -8.481 5.223 33.929 1.00 57.94 141 SER A O 1
ATOM 1100 N N . ASP A 1 142 ? -6.961 6.703 33.206 1.00 57.94 142 ASP A N 1
ATOM 1101 C CA . ASP A 1 142 ? -5.847 6.123 33.975 1.00 57.94 142 ASP A CA 1
ATOM 1102 C C . ASP A 1 142 ? -6.050 6.272 35.506 1.00 57.94 142 ASP A C 1
ATOM 1104 O O . ASP A 1 142 ? -5.278 5.728 36.294 1.00 57.94 142 ASP A O 1
ATOM 1108 N N . ASP A 1 143 ? -7.109 6.972 35.933 1.00 57.12 143 ASP A N 1
ATOM 1109 C CA . ASP A 1 143 ? -7.372 7.394 37.309 1.00 57.12 143 ASP A CA 1
ATOM 1110 C C . ASP A 1 143 ? -8.310 6.448 38.101 1.00 57.12 143 ASP A C 1
ATOM 1112 O O . ASP A 1 143 ? -8.413 6.582 39.317 1.00 57.12 143 ASP A O 1
ATOM 1116 N N . GLU A 1 144 ? -8.998 5.487 37.463 1.00 51.06 144 GLU A N 1
ATOM 1117 C CA . GLU A 1 144 ? -10.043 4.651 38.109 1.00 51.06 144 GLU A CA 1
ATOM 1118 C C . GLU A 1 144 ? -9.615 3.198 38.424 1.00 51.06 144 GLU A C 1
ATOM 1120 O O . GLU A 1 144 ? -10.430 2.371 38.842 1.00 51.06 144 GLU A O 1
ATOM 1125 N N . ALA A 1 145 ? -8.334 2.855 38.259 1.00 51.19 145 ALA A N 1
ATOM 1126 C CA . ALA A 1 145 ? -7.855 1.480 38.434 1.00 51.19 145 ALA A CA 1
ATOM 1127 C C . ALA A 1 145 ? -7.760 0.999 39.901 1.00 51.19 145 ALA A C 1
ATOM 1129 O O . ALA A 1 145 ? -7.662 -0.209 40.119 1.00 51.19 145 ALA A O 1
ATOM 1130 N N . GLU A 1 146 ? -7.796 1.887 40.903 1.00 52.59 146 GLU A N 1
ATOM 1131 C CA . GLU A 1 146 ? -7.520 1.493 42.298 1.00 52.59 146 GLU A CA 1
ATOM 1132 C C . GLU A 1 146 ? -8.748 1.151 43.164 1.00 52.59 146 GLU A C 1
ATOM 1134 O O . GLU A 1 146 ? -8.574 0.492 44.183 1.00 52.59 146 GLU A O 1
ATOM 1139 N N . GLU A 1 147 ? -9.988 1.503 42.800 1.00 50.25 147 GLU A N 1
ATOM 1140 C CA . GLU A 1 147 ? -11.112 1.406 43.766 1.00 50.25 147 GLU A CA 1
ATOM 1141 C C . GLU A 1 147 ? -12.145 0.289 43.494 1.00 50.25 147 GLU A C 1
ATOM 1143 O O . GLU A 1 147 ? -13.041 0.057 44.306 1.00 50.25 147 GLU A O 1
ATOM 1148 N N . GLY A 1 148 ? -12.047 -0.436 42.374 1.00 50.50 148 GLY A N 1
ATOM 1149 C CA . GLY A 1 148 ? -13.138 -1.308 41.903 1.00 50.50 148 GLY A CA 1
ATOM 1150 C C . GLY A 1 148 ? -13.092 -2.791 42.297 1.00 50.50 148 GLY A C 1
ATOM 1151 O O . GLY A 1 148 ? -14.119 -3.466 42.215 1.00 50.50 148 GLY A O 1
ATOM 1152 N N . TRP A 1 149 ? -11.937 -3.327 42.702 1.00 60.03 149 TRP A N 1
ATOM 1153 C CA . TRP A 1 149 ? -11.746 -4.784 42.842 1.00 60.03 149 TRP A CA 1
ATOM 1154 C C . TRP A 1 149 ? -11.619 -5.289 44.286 1.00 60.03 149 TRP A C 1
ATOM 1156 O O . TRP A 1 149 ? -11.742 -6.491 44.513 1.00 60.03 149 TRP A O 1
ATOM 1166 N N . ASP A 1 150 ? -11.495 -4.391 45.265 1.00 58.69 150 ASP A N 1
ATOM 1167 C CA . ASP A 1 150 ? -11.289 -4.745 46.680 1.00 58.69 150 ASP A CA 1
ATOM 1168 C C . ASP A 1 150 ? -12.588 -4.898 47.498 1.00 58.69 150 ASP A C 1
ATOM 1170 O O . ASP A 1 150 ? -12.555 -5.085 48.713 1.00 58.69 150 ASP A O 1
ATOM 1174 N N . VAL A 1 151 ? -13.765 -4.852 46.864 1.00 61.84 151 VAL A N 1
ATOM 1175 C CA . VAL A 1 151 ? -15.059 -4.909 47.582 1.00 61.84 151 VAL A CA 1
ATOM 1176 C C . VAL A 1 151 ? -15.510 -6.344 47.922 1.00 61.84 151 VAL A C 1
ATOM 1178 O O . VAL A 1 151 ? -16.397 -6.525 48.754 1.00 61.84 151 VAL A O 1
ATOM 1181 N N . TYR A 1 152 ? -14.888 -7.382 47.351 1.00 64.25 152 TYR A N 1
ATOM 1182 C CA . TYR A 1 152 ? -15.213 -8.791 47.643 1.00 64.25 152 TYR A CA 1
ATOM 1183 C C . TYR A 1 152 ? -13.986 -9.608 48.081 1.00 64.25 152 TYR A C 1
ATOM 1185 O O . TYR A 1 152 ? -13.692 -10.654 47.498 1.00 64.25 152 TYR A O 1
ATOM 1193 N N . GLY A 1 153 ? -13.280 -9.120 49.107 1.00 65.25 153 GLY A N 1
ATOM 1194 C CA . GLY A 1 153 ? -12.245 -9.853 49.850 1.00 65.25 153 GLY A CA 1
ATOM 1195 C C . GLY A 1 153 ? -12.715 -10.287 51.231 1.00 65.25 153 GLY A C 1
ATOM 1196 O O . GLY A 1 153 ? -13.240 -9.419 51.963 1.00 65.25 153 GLY A O 1
#